Protein AF-A0A554K1W6-F1 (afdb_monomer_lite)

pLDDT: mean 79.94, std 21.26, range [33.59, 98.19]

Secondary structure (DSSP, 8-state):
-----------S-TT-TTHHHHTTSHHHHHHHHHHHHHHHHSTTHHHH--TTT--TT-TTTSHHHHHHSSHHHHHHHTT-TTSSHHHHTTSS--TTS-S-THHHHHHHHHHHHHHHHHHHHHHTS----------

Sequence (135 aa):
MRRCFVGCQHLVNRNLCGGREYMKSIVARRAARGAEFMDGVRPGWFDEVDGSRLNIYSTKNCILGQIYGSYEVGARLYGFWGNNLALRYGFLASVFGFFPTTRLIRAWLYEIERRRVQAVFASNAPKEQSSEALV

Foldseek 3Di:
DDDDDDDPPPPDDPPPPPPPVLCPDLLLQLQLQLLVVCCVPPNPLLVQQDLVQDDLPAQQNHSQNSRVVGVVRSCVVVVVPPDCSCVSNLSHQDPPPPGPCVSNSVSNVVSSVVVVVVVVCVVPPPDPPPDPDDD

Radius of gyration: 18.9 Å; chains: 1; bounding box: 66×45×48 Å

Structure (mmCIF, N/CA/C/O backbone):
data_AF-A0A554K1W6-F1
#
_entry.id   AF-A0A554K1W6-F1
#
loop_
_atom_site.group_PDB
_atom_site.id
_atom_site.type_symbol
_atom_site.label_atom_id
_atom_site.label_alt_id
_atom_site.label_comp_id
_atom_site.label_asym_id
_atom_site.label_entity_id
_atom_site.label_seq_id
_atom_site.pdbx_PDB_ins_code
_atom_site.Cartn_x
_atom_site.Cartn_y
_atom_site.Cartn_z
_atom_site.occupancy
_atom_site.B_iso_or_equiv
_atom_site.auth_seq_id
_atom_site.auth_comp_id
_atom_site.auth_asym_id
_atom_site.auth_atom_id
_atom_site.pdbx_PDB_model_num
ATOM 1 N N . MET A 1 1 ? -20.646 32.906 29.838 1.00 38.38 1 MET A N 1
ATOM 2 C CA . MET A 1 1 ? -20.018 31.630 30.249 1.00 38.38 1 MET A CA 1
ATOM 3 C C . MET A 1 1 ? -19.608 30.875 28.992 1.00 38.38 1 MET A C 1
ATOM 5 O O . MET A 1 1 ? -20.475 30.427 28.257 1.00 38.38 1 MET A O 1
ATOM 9 N N . ARG A 1 2 ? -18.309 30.842 28.675 1.00 36.62 2 ARG A N 1
ATOM 10 C CA . ARG A 1 2 ? -17.760 30.170 27.484 1.00 36.62 2 ARG A CA 1
ATOM 11 C C . ARG A 1 2 ? -17.287 28.775 27.897 1.00 36.62 2 ARG A C 1
ATOM 13 O O . ARG A 1 2 ? -16.416 28.682 28.754 1.00 36.62 2 ARG A O 1
ATOM 20 N N . ARG A 1 3 ? -17.846 27.709 27.317 1.00 38.06 3 ARG A N 1
ATOM 21 C CA . ARG A 1 3 ? -17.274 26.355 27.408 1.00 38.06 3 ARG A CA 1
ATOM 22 C C . ARG A 1 3 ? -16.563 26.049 26.094 1.00 38.06 3 ARG A C 1
ATOM 24 O O . ARG A 1 3 ? -17.203 25.870 25.066 1.00 38.06 3 ARG A O 1
ATOM 31 N N . CYS A 1 4 ? -15.235 26.042 26.150 1.00 33.59 4 CYS A N 1
ATOM 32 C CA . CYS A 1 4 ? -14.369 25.542 25.092 1.00 33.59 4 CYS A CA 1
ATOM 33 C C . CYS A 1 4 ? -14.449 24.010 25.064 1.00 33.59 4 CYS A C 1
ATOM 35 O O . CYS A 1 4 ? -14.115 23.365 26.055 1.00 33.59 4 CYS A O 1
ATOM 37 N N . PHE A 1 5 ? -14.857 23.432 23.935 1.00 36.94 5 PHE A N 1
ATOM 38 C CA . PHE A 1 5 ? -14.659 22.013 23.642 1.00 36.94 5 PHE A CA 1
ATOM 39 C C . PHE A 1 5 ? -13.261 21.847 23.036 1.00 36.94 5 PHE A C 1
ATOM 41 O O . PHE A 1 5 ? -13.033 22.169 21.873 1.00 36.94 5 PHE A O 1
ATOM 48 N N . VAL A 1 6 ? -12.309 21.387 23.847 1.00 42.41 6 VAL A N 1
ATOM 49 C CA . VAL A 1 6 ? -10.973 20.982 23.401 1.00 42.41 6 VAL A CA 1
ATOM 50 C C . VAL A 1 6 ? -10.855 19.491 23.686 1.00 42.41 6 VAL A C 1
ATOM 52 O O . VAL A 1 6 ? -10.708 19.091 24.835 1.00 42.41 6 VAL A O 1
ATOM 55 N N . GLY A 1 7 ? -10.953 18.657 22.655 1.00 36.16 7 GLY A N 1
ATOM 56 C CA . GLY A 1 7 ? -10.792 17.214 22.809 1.00 36.16 7 GLY A CA 1
ATOM 57 C C . GLY A 1 7 ? -10.657 16.509 21.467 1.00 36.16 7 GLY A C 1
ATOM 58 O O . GLY A 1 7 ? -11.540 16.627 20.629 1.00 36.16 7 GLY A O 1
ATOM 59 N N . CYS A 1 8 ? -9.564 15.758 21.309 1.00 35.41 8 CYS A N 1
ATOM 60 C CA . CYS A 1 8 ? -9.251 14.832 20.204 1.00 35.41 8 CYS A CA 1
ATOM 61 C C . CYS A 1 8 ? -8.528 15.370 18.955 1.00 35.41 8 CYS A C 1
ATOM 63 O O . CYS A 1 8 ? -8.857 15.007 17.832 1.00 35.41 8 CYS A O 1
ATOM 65 N N . GLN A 1 9 ? -7.438 16.123 19.138 1.00 38.09 9 GLN A N 1
ATOM 66 C CA . GLN A 1 9 ? -6.419 16.315 18.084 1.00 38.09 9 GLN A CA 1
ATOM 67 C C . GLN A 1 9 ? -5.070 15.630 18.385 1.00 38.09 9 GLN A C 1
ATOM 69 O O . GLN A 1 9 ? -4.064 15.955 17.766 1.00 38.09 9 GLN A O 1
ATOM 74 N N . HIS A 1 10 ? -5.015 14.696 19.342 1.00 34.44 10 HIS A N 1
ATOM 75 C CA . HIS A 1 10 ? -3.743 14.284 19.958 1.00 34.44 10 HIS A CA 1
ATOM 76 C C . HIS A 1 10 ? -3.295 12.824 19.777 1.00 34.44 10 HIS A C 1
ATOM 78 O O . HIS A 1 10 ? -2.322 12.430 20.411 1.00 34.44 10 HIS A O 1
ATOM 84 N N . LEU A 1 11 ? -3.907 12.041 18.880 1.00 39.47 11 LEU A N 1
ATOM 85 C CA . LEU A 1 11 ? -3.473 10.657 18.605 1.00 39.47 11 LEU A CA 1
ATOM 86 C C . LEU A 1 11 ? -2.956 10.422 17.177 1.00 39.47 11 LEU A C 1
ATOM 88 O O . LEU A 1 11 ? -2.986 9.308 16.674 1.00 39.47 11 LEU A O 1
ATOM 92 N N . VAL A 1 12 ? -2.409 11.452 16.529 1.00 42.97 12 VAL A N 1
ATOM 93 C CA . VAL A 1 12 ? -1.527 11.263 15.367 1.00 42.97 12 VAL A CA 1
ATOM 94 C C . VAL A 1 12 ? -0.114 11.671 15.757 1.00 42.97 12 VAL A C 1
ATOM 96 O O . VAL A 1 12 ? 0.220 12.850 15.796 1.00 42.97 12 VAL A O 1
ATOM 99 N N . ASN A 1 13 ? 0.675 10.657 16.123 1.00 41.00 13 ASN A N 1
ATOM 100 C CA . ASN A 1 13 ? 2.138 10.604 16.175 1.00 41.00 13 ASN A CA 1
ATOM 101 C C . ASN A 1 13 ? 2.872 11.960 16.066 1.00 41.00 13 ASN A C 1
ATOM 103 O O . ASN A 1 13 ? 3.037 12.518 14.977 1.00 41.00 13 ASN A O 1
ATOM 107 N N . ARG A 1 14 ? 3.415 12.438 17.195 1.00 44.09 14 ARG A N 1
ATOM 108 C CA . ARG A 1 14 ? 4.258 13.646 17.333 1.00 44.09 14 ARG A CA 1
ATOM 109 C C . ARG A 1 14 ? 5.650 13.533 16.667 1.00 44.09 14 ARG A C 1
ATOM 111 O O . ARG A 1 14 ? 6.624 14.050 17.192 1.00 44.09 14 ARG A O 1
ATOM 118 N N . ASN A 1 15 ? 5.752 12.889 15.503 1.00 41.53 15 ASN A N 1
ATOM 119 C CA . ASN A 1 15 ? 6.972 12.822 14.682 1.00 41.53 15 ASN A CA 1
ATOM 120 C C . ASN A 1 15 ? 6.790 13.431 13.276 1.00 41.53 15 ASN A C 1
ATOM 122 O O . ASN A 1 15 ? 7.630 13.257 12.396 1.00 41.53 15 ASN A O 1
ATOM 126 N N . LEU A 1 16 ? 5.701 14.173 13.045 1.00 52.81 16 LEU A N 1
ATOM 127 C CA . LEU A 1 16 ? 5.389 14.809 11.762 1.00 52.81 16 LEU A CA 1
ATOM 128 C C . LEU A 1 16 ? 5.546 16.337 11.830 1.00 52.81 16 LEU A C 1
ATOM 130 O O . LEU A 1 16 ? 4.641 17.072 11.439 1.00 52.81 16 LEU A O 1
ATOM 134 N N . CYS A 1 17 ? 6.702 16.845 12.263 1.00 38.62 17 CYS A N 1
ATOM 135 C CA . CYS A 1 17 ? 6.998 18.291 12.285 1.00 38.62 17 CYS A CA 1
ATOM 136 C C . CYS A 1 17 ? 7.115 18.950 10.881 1.00 38.62 17 CYS A C 1
ATOM 138 O O . CYS A 1 17 ? 7.589 20.071 10.761 1.00 38.62 17 CYS A O 1
ATOM 140 N N . GLY A 1 18 ? 6.625 18.290 9.821 1.00 46.53 18 GLY A N 1
ATOM 141 C CA . GLY A 1 18 ? 6.403 18.841 8.472 1.00 46.53 18 GLY A CA 1
ATOM 142 C C . GLY A 1 18 ? 5.096 18.355 7.811 1.00 46.53 18 GLY A C 1
ATOM 143 O O . GLY A 1 18 ? 4.959 18.382 6.587 1.00 46.53 18 GLY A O 1
ATOM 144 N N . GLY A 1 19 ? 4.139 17.847 8.601 1.00 54.62 19 GLY A N 1
ATOM 145 C CA . GLY A 1 19 ? 3.050 16.968 8.144 1.00 54.62 19 GLY A CA 1
ATOM 146 C C . GLY A 1 19 ? 2.057 17.539 7.123 1.00 54.62 19 GLY A C 1
ATOM 147 O O . GLY A 1 19 ? 1.459 16.768 6.377 1.00 54.62 19 GLY A O 1
ATOM 148 N N . ARG A 1 20 ? 1.888 18.866 7.027 1.00 54.72 20 ARG A N 1
ATOM 149 C CA . ARG A 1 20 ? 0.895 19.480 6.117 1.00 54.72 20 ARG A CA 1
ATOM 150 C C . ARG A 1 20 ? 1.413 19.698 4.690 1.00 54.72 20 ARG A C 1
ATOM 152 O O . ARG A 1 20 ? 0.633 19.667 3.743 1.00 54.72 20 ARG A O 1
ATOM 159 N N . GLU A 1 21 ? 2.718 19.892 4.533 1.00 53.81 21 GLU A N 1
ATOM 160 C CA . GLU A 1 21 ? 3.367 20.095 3.232 1.00 53.81 21 GLU A CA 1
ATOM 161 C C . GLU A 1 21 ? 3.844 18.762 2.635 1.00 53.81 21 GLU A C 1
ATOM 163 O O . GLU A 1 21 ? 3.674 18.504 1.444 1.00 53.81 21 GLU A O 1
ATOM 168 N N . TYR A 1 22 ? 4.299 17.840 3.490 1.00 56.25 22 TYR A N 1
ATOM 169 C CA . TYR A 1 22 ? 4.654 16.465 3.124 1.00 56.25 22 TYR A CA 1
ATOM 170 C C . TYR A 1 22 ? 3.493 15.690 2.463 1.00 56.25 22 TYR A C 1
ATOM 172 O O . TYR A 1 22 ? 3.707 14.972 1.479 1.00 56.25 22 TYR A O 1
ATOM 180 N N . MET A 1 23 ? 2.256 15.895 2.937 1.00 61.12 23 MET A N 1
ATOM 181 C CA . MET A 1 23 ? 1.045 15.258 2.393 1.00 61.12 23 MET A CA 1
ATOM 182 C C . MET A 1 23 ? 0.684 15.733 0.975 1.00 61.12 23 MET A C 1
ATOM 184 O O . MET A 1 23 ? -0.026 15.045 0.248 1.00 61.12 23 MET A O 1
ATOM 188 N N . LYS A 1 24 ? 1.196 16.893 0.541 1.00 69.19 24 LYS A N 1
ATOM 189 C CA . LYS A 1 24 ? 0.999 17.400 -0.829 1.00 69.19 24 LYS A CA 1
ATOM 190 C C . LYS A 1 24 ? 2.008 16.833 -1.829 1.00 69.19 24 LYS A C 1
ATOM 192 O O . LYS A 1 24 ? 1.913 17.114 -3.024 1.00 69.19 24 LYS A O 1
ATOM 197 N N . SER A 1 25 ? 2.975 16.037 -1.370 1.00 86.25 25 SER A N 1
ATOM 198 C CA . SER A 1 25 ? 3.996 15.470 -2.246 1.00 86.25 25 SER A CA 1
ATOM 199 C C . SER A 1 25 ? 3.399 14.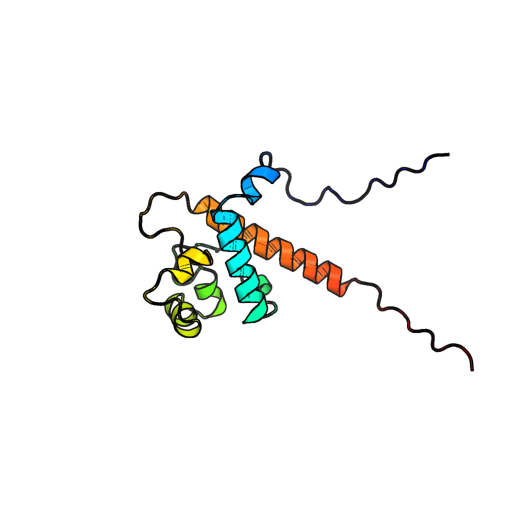521 -3.292 1.00 86.25 25 SER A C 1
ATOM 201 O O . SER A 1 25 ? 2.395 13.844 -3.068 1.00 86.25 25 SER A O 1
ATOM 203 N N . ILE A 1 26 ? 4.068 14.415 -4.445 1.00 87.50 26 ILE A N 1
ATOM 204 C CA . ILE A 1 26 ? 3.715 13.446 -5.497 1.00 87.50 26 ILE A CA 1
ATOM 205 C C . ILE A 1 26 ? 3.665 12.019 -4.933 1.00 87.50 26 ILE A C 1
ATOM 207 O O . ILE A 1 26 ? 2.819 11.226 -5.331 1.00 87.50 26 ILE A O 1
ATOM 211 N N . VAL A 1 27 ? 4.551 11.704 -3.989 1.00 89.44 27 VAL A N 1
ATOM 212 C CA . VAL A 1 27 ? 4.625 10.397 -3.332 1.00 89.44 27 VAL A CA 1
ATOM 213 C C . VAL A 1 27 ? 3.369 10.114 -2.507 1.00 89.44 27 VAL A C 1
ATOM 215 O O . VAL A 1 27 ? 2.772 9.053 -2.675 1.00 89.44 27 VAL A O 1
ATOM 218 N N . ALA A 1 28 ? 2.929 11.072 -1.686 1.00 91.12 28 ALA A N 1
ATOM 219 C CA . ALA A 1 28 ? 1.695 10.946 -0.913 1.00 91.12 28 ALA A CA 1
ATOM 220 C C . ALA A 1 28 ? 0.471 10.784 -1.827 1.00 91.12 28 ALA A C 1
ATOM 222 O O . ALA A 1 28 ? -0.325 9.874 -1.634 1.00 91.12 28 ALA A O 1
ATOM 223 N N . ARG A 1 29 ? 0.378 11.584 -2.899 1.00 92.50 29 ARG A N 1
ATOM 224 C CA . ARG A 1 29 ? -0.716 11.479 -3.884 1.00 92.50 29 ARG A CA 1
ATOM 225 C C . ARG A 1 29 ? -0.760 10.125 -4.593 1.00 92.50 29 ARG A C 1
ATOM 227 O O . ARG A 1 29 ? -1.843 9.626 -4.877 1.00 92.50 29 ARG A O 1
ATOM 234 N N . ARG A 1 30 ? 0.403 9.545 -4.906 1.00 94.19 30 ARG A N 1
ATOM 235 C CA . ARG A 1 30 ? 0.496 8.211 -5.519 1.00 94.19 30 ARG A CA 1
ATOM 236 C C . ARG A 1 30 ? 0.012 7.130 -4.558 1.00 94.19 30 ARG A C 1
ATOM 238 O O . ARG A 1 30 ? -0.805 6.320 -4.971 1.00 94.19 30 ARG A O 1
ATOM 245 N N . ALA A 1 31 ? 0.475 7.152 -3.307 1.00 95.75 31 ALA A N 1
ATOM 246 C CA . ALA A 1 31 ? 0.038 6.201 -2.286 1.00 95.75 31 ALA A CA 1
ATOM 247 C C . ALA A 1 31 ? -1.467 6.318 -2.008 1.00 95.75 31 ALA A C 1
ATOM 249 O O . ALA A 1 31 ? -2.154 5.307 -2.032 1.00 95.75 31 ALA A O 1
ATOM 250 N N . ALA A 1 32 ? -1.994 7.537 -1.851 1.00 96.25 32 ALA A N 1
ATOM 251 C CA . ALA A 1 32 ? -3.426 7.773 -1.660 1.00 96.25 32 ALA A CA 1
ATOM 252 C C . ALA A 1 32 ? -4.259 7.207 -2.819 1.00 96.25 32 ALA A C 1
ATOM 254 O O . ALA A 1 32 ? -5.218 6.480 -2.590 1.00 96.25 32 ALA A O 1
ATOM 255 N N . ARG A 1 33 ? -3.839 7.446 -4.067 1.00 97.00 33 ARG A N 1
ATOM 256 C CA . ARG A 1 33 ? -4.501 6.877 -5.249 1.00 97.00 33 ARG A CA 1
ATOM 257 C C . ARG A 1 33 ? -4.417 5.348 -5.293 1.00 97.00 33 ARG A C 1
ATOM 259 O O . ARG A 1 33 ? -5.378 4.694 -5.684 1.00 97.00 33 ARG A O 1
ATOM 266 N N . GLY A 1 34 ? -3.270 4.777 -4.927 1.00 97.50 34 GLY A N 1
ATOM 267 C CA . GLY A 1 34 ? -3.103 3.331 -4.761 1.00 97.50 34 GLY A CA 1
ATOM 268 C C . GLY A 1 34 ? -4.065 2.760 -3.732 1.00 97.50 34 GLY A C 1
ATOM 269 O O . GLY A 1 34 ? -4.700 1.742 -3.975 1.00 97.50 34 GLY A O 1
ATOM 270 N N . ALA A 1 35 ? -4.200 3.442 -2.604 1.00 98.19 35 ALA A N 1
ATOM 271 C CA . ALA A 1 35 ? -5.063 3.044 -1.512 1.00 98.19 35 ALA A CA 1
ATOM 272 C C . ALA A 1 35 ? -6.554 3.144 -1.893 1.00 98.19 35 ALA A C 1
ATOM 274 O O . ALA A 1 35 ? -7.290 2.192 -1.669 1.00 98.19 35 ALA A O 1
ATOM 275 N N . GLU A 1 36 ? -6.978 4.222 -2.564 1.00 98.06 36 GLU A N 1
ATOM 276 C CA . GLU A 1 36 ? -8.330 4.365 -3.138 1.00 98.06 36 GLU A CA 1
ATOM 277 C C . GLU A 1 36 ? -8.646 3.257 -4.151 1.00 98.06 36 GLU A C 1
ATOM 279 O O . GLU A 1 36 ? -9.745 2.708 -4.165 1.00 98.06 36 GLU A O 1
ATOM 284 N N . PHE A 1 37 ? -7.673 2.891 -4.990 1.00 97.94 37 PHE A N 1
ATOM 285 C CA . PHE A 1 37 ? -7.822 1.758 -5.899 1.00 97.94 37 PHE A CA 1
ATOM 286 C C . PHE A 1 37 ? -8.050 0.450 -5.134 1.00 97.94 37 PHE A C 1
ATOM 288 O O . PHE A 1 37 ? -8.963 -0.304 -5.467 1.00 97.94 37 PHE A O 1
ATOM 295 N N . MET A 1 38 ? -7.249 0.199 -4.095 1.00 98.19 38 MET A N 1
ATOM 296 C CA . MET A 1 38 ? -7.380 -0.994 -3.258 1.00 98.19 38 MET A CA 1
ATOM 297 C C . MET A 1 38 ? -8.716 -1.038 -2.512 1.00 98.19 38 MET A C 1
ATOM 299 O O . MET A 1 38 ? -9.296 -2.114 -2.410 1.00 98.19 38 MET A O 1
ATOM 303 N N . ASP A 1 39 ? -9.246 0.105 -2.071 1.00 97.94 39 ASP A N 1
ATOM 304 C CA . ASP A 1 39 ? -10.578 0.183 -1.455 1.00 97.94 39 ASP A CA 1
ATOM 305 C C . ASP A 1 39 ? -11.676 -0.307 -2.405 1.00 97.94 39 ASP A C 1
ATOM 307 O O . ASP A 1 39 ? -12.613 -0.972 -1.969 1.00 97.94 39 ASP A O 1
ATOM 311 N N . GLY A 1 40 ? -11.546 -0.011 -3.703 1.00 97.31 40 GLY A N 1
ATOM 312 C CA . GLY A 1 40 ? -12.502 -0.438 -4.723 1.00 97.31 40 GLY A CA 1
ATOM 313 C C . GLY A 1 40 ? -12.396 -1.918 -5.095 1.00 97.31 40 GLY A C 1
ATOM 314 O O . GLY A 1 40 ? -13.419 -2.561 -5.313 1.00 97.31 40 GLY A O 1
ATOM 315 N N . VAL A 1 41 ? -11.179 -2.470 -5.175 1.00 97.00 41 VAL A N 1
ATOM 316 C CA . VAL A 1 41 ? -10.980 -3.864 -5.629 1.00 97.00 41 VAL A CA 1
ATOM 317 C C . VAL A 1 41 ? -10.944 -4.887 -4.496 1.00 97.00 41 VAL A C 1
ATOM 319 O O . VAL A 1 41 ? -11.195 -6.068 -4.731 1.00 97.00 41 VAL A O 1
ATOM 322 N N . ARG A 1 42 ? -10.616 -4.462 -3.272 1.00 96.62 42 ARG A N 1
ATOM 323 C CA . ARG A 1 42 ? -10.544 -5.326 -2.089 1.00 96.62 42 ARG A CA 1
ATOM 324 C C . ARG A 1 42 ? -10.850 -4.527 -0.813 1.00 96.62 42 ARG A C 1
ATOM 326 O O . ARG A 1 42 ? -9.926 -4.140 -0.096 1.00 96.62 42 ARG A O 1
ATOM 333 N N . PRO A 1 43 ? -12.133 -4.271 -0.504 1.00 96.44 43 PRO A N 1
ATOM 334 C CA . PRO A 1 43 ? -12.521 -3.608 0.738 1.00 96.44 43 PRO A CA 1
ATOM 335 C C . PRO A 1 43 ? -11.922 -4.316 1.963 1.00 96.44 43 PRO A C 1
ATOM 337 O O . PRO A 1 43 ? -11.956 -5.540 2.045 1.00 96.44 43 PRO A O 1
ATOM 340 N N . GLY A 1 44 ? -11.355 -3.555 2.903 1.00 95.88 44 GLY A N 1
ATOM 341 C CA . GLY A 1 44 ? -10.702 -4.114 4.098 1.00 95.88 44 GLY A CA 1
ATOM 342 C C . GLY A 1 44 ? -9.237 -4.536 3.915 1.00 95.88 44 GLY A C 1
ATOM 343 O O . GLY A 1 44 ? -8.612 -4.967 4.879 1.00 95.88 44 GLY A O 1
ATOM 344 N N . TRP A 1 45 ? -8.644 -4.352 2.727 1.00 98.00 45 TRP A N 1
ATOM 345 C CA . TRP A 1 45 ? -7.248 -4.729 2.439 1.00 98.00 45 TRP A CA 1
ATOM 346 C C . TRP A 1 45 ? -6.219 -4.213 3.459 1.00 98.00 45 TRP A C 1
ATOM 348 O O . TRP A 1 45 ? -5.169 -4.823 3.649 1.00 98.00 45 TRP A O 1
ATOM 358 N N . PHE A 1 46 ? -6.487 -3.070 4.092 1.00 97.81 46 PHE A N 1
ATOM 359 C CA . PHE A 1 46 ? -5.584 -2.429 5.045 1.00 97.81 46 PHE A CA 1
ATOM 360 C C . PHE A 1 46 ? -5.370 -3.267 6.317 1.00 97.81 46 PHE A C 1
ATOM 362 O O . PHE A 1 46 ? -4.346 -3.101 6.979 1.00 97.81 46 PHE A O 1
ATOM 369 N N . ASP A 1 47 ? -6.276 -4.188 6.650 1.00 97.44 47 ASP A N 1
ATOM 370 C CA . ASP A 1 47 ? -6.119 -5.106 7.785 1.00 97.44 47 ASP A CA 1
ATOM 371 C C . ASP A 1 47 ? -5.254 -6.325 7.445 1.00 97.44 47 ASP A C 1
ATOM 373 O O . ASP A 1 47 ? -4.618 -6.897 8.325 1.00 97.44 47 ASP A O 1
ATOM 377 N N . GLU A 1 48 ? -5.143 -6.669 6.162 1.00 97.25 48 GLU A N 1
ATOM 378 C CA . GLU A 1 48 ? -4.313 -7.781 5.683 1.00 97.25 48 GLU A CA 1
ATOM 379 C C . GLU A 1 48 ? -2.833 -7.400 5.535 1.00 97.25 48 GLU A C 1
ATOM 381 O O . GLU A 1 48 ? -1.968 -8.267 5.412 1.00 97.25 48 GLU A O 1
ATOM 386 N N . VAL A 1 49 ? -2.524 -6.100 5.536 1.00 97.88 49 VAL A N 1
ATOM 387 C CA . VAL A 1 49 ? -1.155 -5.601 5.374 1.00 97.88 49 VAL A CA 1
ATOM 388 C C . VAL A 1 49 ? -0.464 -5.436 6.729 1.00 97.88 49 VAL A C 1
ATOM 390 O O . VAL A 1 49 ? -0.839 -4.607 7.565 1.00 97.88 49 VAL A O 1
ATOM 393 N N . ASP A 1 50 ? 0.647 -6.146 6.898 1.00 97.56 50 ASP A N 1
ATOM 394 C CA . ASP A 1 50 ? 1.602 -5.933 7.976 1.00 97.56 50 ASP A CA 1
ATOM 395 C C . ASP A 1 50 ? 2.520 -4.744 7.647 1.00 97.56 50 ASP A C 1
ATOM 397 O O . ASP A 1 50 ? 3.469 -4.818 6.852 1.00 97.56 50 ASP A O 1
ATOM 401 N N . GLY A 1 51 ? 2.232 -3.616 8.300 1.00 95.12 51 GLY A N 1
ATOM 402 C CA . GLY A 1 51 ? 2.997 -2.380 8.168 1.00 95.12 51 GLY A CA 1
ATOM 403 C C . GLY A 1 51 ? 4.442 -2.487 8.668 1.00 95.12 51 GLY A C 1
ATOM 404 O O . GLY A 1 51 ? 5.308 -1.783 8.152 1.00 95.12 51 GLY A O 1
ATOM 405 N N . SER A 1 52 ? 4.741 -3.385 9.614 1.00 95.38 52 SER A N 1
ATOM 406 C CA . SER A 1 52 ? 6.103 -3.555 10.148 1.00 95.38 52 SER A CA 1
ATOM 407 C C . SER A 1 52 ? 7.054 -4.184 9.126 1.00 95.38 52 SER A C 1
ATOM 409 O O . SER A 1 52 ? 8.258 -3.927 9.134 1.00 95.38 52 SER A O 1
ATOM 411 N N . ARG A 1 53 ? 6.495 -4.966 8.197 1.00 95.50 53 ARG A N 1
ATOM 412 C CA . ARG A 1 53 ? 7.229 -5.652 7.131 1.00 95.50 53 ARG A CA 1
ATOM 413 C C . ARG A 1 53 ? 7.183 -4.909 5.802 1.00 95.50 53 ARG A C 1
ATOM 415 O O . ARG A 1 53 ? 7.875 -5.317 4.870 1.00 95.50 53 ARG A O 1
ATOM 422 N N . LEU A 1 54 ? 6.382 -3.848 5.691 1.00 95.31 54 LEU A N 1
ATOM 423 C CA . LEU A 1 54 ? 6.101 -3.184 4.423 1.00 95.31 54 LEU A CA 1
ATOM 424 C C . LEU A 1 54 ? 7.377 -2.684 3.731 1.00 95.31 54 LEU A C 1
ATOM 426 O O . LEU A 1 54 ? 8.058 -1.771 4.199 1.00 95.31 54 LEU A O 1
ATOM 430 N N . ASN A 1 55 ? 7.651 -3.238 2.550 1.00 92.06 55 ASN A N 1
ATOM 431 C CA . ASN A 1 55 ? 8.782 -2.846 1.720 1.00 92.06 55 ASN A CA 1
ATOM 432 C C . ASN A 1 55 ? 8.396 -2.850 0.235 1.00 92.06 55 ASN A C 1
ATOM 434 O O . ASN A 1 55 ? 8.187 -3.906 -0.357 1.00 92.06 55 ASN A O 1
ATOM 438 N N . ILE A 1 56 ? 8.362 -1.666 -0.383 1.00 91.25 56 ILE A N 1
ATOM 439 C CA . ILE A 1 56 ? 7.971 -1.475 -1.792 1.00 91.25 56 ILE A CA 1
ATOM 440 C C . ILE A 1 56 ? 8.946 -2.136 -2.782 1.00 91.25 56 ILE A C 1
ATOM 442 O O . ILE A 1 56 ? 8.562 -2.421 -3.910 1.00 91.25 56 ILE A O 1
ATOM 446 N N . TYR A 1 57 ? 10.185 -2.427 -2.376 1.00 88.81 57 TYR A N 1
ATOM 447 C CA . TYR A 1 57 ? 11.144 -3.150 -3.220 1.00 88.81 57 TYR A CA 1
ATOM 448 C C . TYR A 1 57 ? 11.019 -4.671 -3.144 1.00 88.81 57 TYR A C 1
ATOM 450 O O . TYR A 1 57 ? 11.664 -5.381 -3.912 1.00 88.81 57 TYR A O 1
ATOM 458 N N . SER A 1 58 ? 10.222 -5.193 -2.215 1.00 90.12 58 SER A N 1
ATOM 459 C CA . SER A 1 58 ? 10.038 -6.630 -2.074 1.00 90.12 58 SER A CA 1
ATOM 460 C C . SER A 1 58 ? 8.840 -7.094 -2.888 1.00 90.12 58 SER A C 1
ATOM 462 O O . SER A 1 58 ? 7.724 -6.621 -2.686 1.00 90.12 58 SER A O 1
ATOM 464 N N . THR A 1 59 ? 9.036 -8.110 -3.723 1.00 92.31 59 THR A N 1
ATOM 465 C CA . THR A 1 59 ? 7.932 -8.764 -4.437 1.00 92.31 59 THR A CA 1
ATOM 466 C C . THR A 1 59 ? 6.933 -9.431 -3.488 1.00 92.31 59 THR A C 1
ATOM 468 O O . THR A 1 59 ? 5.786 -9.616 -3.866 1.00 92.31 59 THR A O 1
ATOM 471 N N . LYS A 1 60 ? 7.323 -9.740 -2.243 1.00 95.19 60 LYS A N 1
ATOM 472 C CA . LYS A 1 60 ? 6.458 -10.387 -1.238 1.00 95.19 60 LYS A CA 1
ATOM 473 C C . LYS A 1 60 ? 6.006 -9.460 -0.115 1.00 95.19 60 LYS A C 1
ATOM 475 O O . LYS A 1 60 ? 4.886 -9.583 0.354 1.00 95.19 60 LYS A O 1
ATOM 480 N N . ASN A 1 61 ? 6.856 -8.531 0.320 1.00 95.62 61 ASN A N 1
ATOM 481 C CA . ASN A 1 61 ? 6.527 -7.635 1.430 1.00 95.62 61 ASN A CA 1
ATOM 482 C C . ASN A 1 61 ? 5.977 -6.265 0.973 1.00 95.62 61 ASN A C 1
ATOM 484 O O . ASN A 1 61 ? 5.717 -5.408 1.817 1.00 95.62 61 ASN A O 1
ATOM 488 N N . CYS A 1 62 ? 5.797 -6.019 -0.330 1.00 95.19 62 CYS A N 1
ATOM 489 C CA . CYS A 1 62 ? 5.026 -4.867 -0.815 1.00 95.19 62 CYS A CA 1
ATOM 490 C C . CYS A 1 62 ? 3.512 -5.094 -0.645 1.00 95.19 62 CYS A C 1
ATOM 492 O O . CYS A 1 62 ? 3.085 -6.212 -0.378 1.00 95.19 62 CYS A O 1
ATOM 494 N N . ILE A 1 63 ? 2.689 -4.058 -0.855 1.00 97.00 63 ILE A N 1
ATOM 495 C CA . ILE A 1 63 ? 1.220 -4.137 -0.707 1.00 97.00 63 ILE A CA 1
ATOM 496 C C . ILE A 1 63 ? 0.619 -5.291 -1.523 1.00 97.00 63 ILE A C 1
ATOM 498 O O . ILE A 1 63 ? -0.071 -6.145 -0.975 1.00 97.00 63 ILE A O 1
ATOM 502 N N . LEU A 1 64 ? 0.928 -5.360 -2.823 1.00 96.62 64 LEU A N 1
ATOM 503 C CA . LEU A 1 64 ? 0.408 -6.421 -3.690 1.00 96.62 64 LEU A CA 1
ATOM 504 C C . LEU A 1 64 ? 0.963 -7.800 -3.308 1.00 96.62 64 LEU A C 1
ATOM 506 O O . LEU A 1 64 ? 0.239 -8.785 -3.377 1.00 96.62 64 LEU A O 1
ATOM 510 N N . GLY A 1 65 ? 2.222 -7.862 -2.870 1.00 96.88 65 GLY A N 1
ATOM 511 C CA . GLY A 1 65 ? 2.857 -9.097 -2.419 1.00 96.88 65 GLY A CA 1
ATOM 512 C C . GLY A 1 65 ? 2.225 -9.675 -1.157 1.00 96.88 65 GLY A C 1
ATOM 513 O O . GLY A 1 65 ? 2.018 -10.881 -1.087 1.00 96.88 65 GLY A O 1
ATOM 514 N N . GLN A 1 66 ? 1.870 -8.827 -0.193 1.00 98.12 66 GLN A N 1
ATOM 515 C CA . GLN A 1 66 ? 1.239 -9.277 1.047 1.00 98.12 66 GLN A CA 1
ATOM 516 C C . GLN A 1 66 ? -0.198 -9.755 0.807 1.00 98.12 66 GLN A C 1
ATOM 518 O O . GLN A 1 66 ? -0.601 -10.770 1.360 1.00 98.12 66 GLN A O 1
ATOM 523 N N . ILE A 1 67 ? -0.943 -9.071 -0.067 1.00 97.62 67 ILE A N 1
ATOM 524 C CA . ILE A 1 67 ? -2.363 -9.360 -0.317 1.00 97.62 67 ILE A CA 1
ATOM 525 C C . ILE A 1 67 ? -2.561 -10.528 -1.294 1.00 97.62 67 ILE A C 1
ATOM 527 O O . ILE A 1 67 ? -3.448 -11.357 -1.110 1.00 97.62 67 ILE A O 1
ATOM 531 N N . TYR A 1 68 ? -1.753 -10.594 -2.354 1.00 96.69 68 TYR A N 1
ATOM 532 C CA . TYR A 1 68 ? -1.918 -11.567 -3.444 1.00 96.69 68 TYR A CA 1
ATOM 533 C C . TYR A 1 68 ? -0.807 -12.627 -3.473 1.00 96.69 68 TYR A C 1
ATOM 535 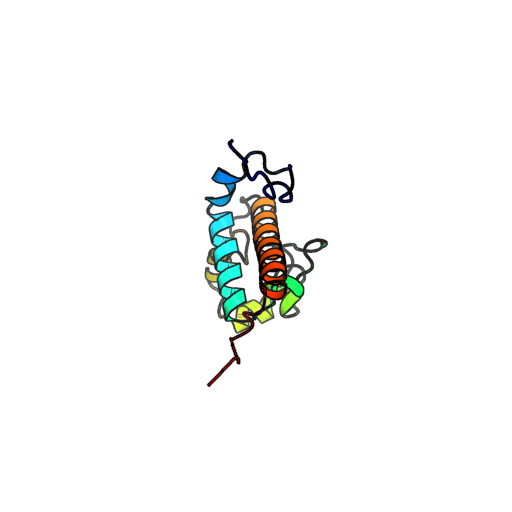O O . TYR A 1 68 ? -0.700 -13.389 -4.430 1.00 96.69 68 TYR A O 1
ATOM 543 N N . GLY A 1 69 ? 0.056 -12.662 -2.454 1.00 96.25 69 GLY A N 1
ATOM 544 C CA . GLY A 1 69 ? 1.187 -13.588 -2.329 1.00 96.25 69 GLY A CA 1
ATOM 545 C C . GLY A 1 69 ? 2.437 -13.195 -3.127 1.00 96.25 69 GLY A C 1
ATOM 546 O O . GLY A 1 69 ? 3.550 -13.584 -2.760 1.00 96.25 69 GLY A O 1
ATOM 547 N N . SER A 1 70 ? 2.292 -12.408 -4.199 1.00 95.94 70 SER A N 1
ATOM 548 C CA . SER A 1 70 ? 3.413 -11.821 -4.938 1.00 95.94 70 SER A CA 1
ATOM 549 C C . SER A 1 70 ? 3.002 -10.560 -5.714 1.00 95.94 70 SER A C 1
ATOM 551 O O . SER A 1 70 ? 1.851 -10.402 -6.132 1.00 95.94 70 SER A O 1
ATOM 553 N N . TYR A 1 71 ? 3.962 -9.658 -5.929 1.00 94.06 71 TYR A N 1
ATOM 554 C CA . TYR A 1 71 ? 3.788 -8.453 -6.737 1.00 94.06 71 TYR A CA 1
ATOM 555 C C . TYR A 1 71 ? 3.344 -8.801 -8.157 1.00 94.06 71 TYR A C 1
ATOM 557 O O . TYR A 1 71 ? 2.429 -8.175 -8.678 1.00 94.06 71 TYR A O 1
ATOM 565 N N . GLU A 1 72 ? 3.965 -9.807 -8.770 1.00 94.38 72 GLU A N 1
ATOM 566 C CA . GLU A 1 72 ? 3.671 -10.265 -10.127 1.00 94.38 72 GLU A CA 1
ATOM 567 C C . GLU A 1 72 ? 2.206 -10.687 -10.270 1.00 94.38 72 GLU A C 1
ATOM 569 O O . GLU A 1 72 ? 1.554 -10.297 -11.240 1.00 94.38 72 GLU A O 1
ATOM 574 N N . VAL A 1 73 ? 1.681 -11.449 -9.303 1.00 95.50 73 VAL A N 1
ATOM 575 C CA . VAL A 1 73 ? 0.286 -11.912 -9.307 1.00 95.50 73 VAL A CA 1
ATOM 576 C C . VAL A 1 73 ? -0.666 -10.720 -9.251 1.00 95.50 73 VAL A C 1
ATOM 578 O O . VAL A 1 73 ? -1.496 -10.557 -10.146 1.00 95.50 73 VAL A O 1
ATOM 581 N N . GLY A 1 74 ? -0.504 -9.840 -8.257 1.00 94.88 74 GLY A N 1
ATOM 582 C CA . GLY A 1 74 ? -1.358 -8.658 -8.117 1.00 94.88 74 GLY A CA 1
ATOM 583 C C . GLY A 1 74 ? -1.231 -7.690 -9.300 1.00 94.88 74 GLY A C 1
ATOM 584 O O . GLY A 1 74 ? -2.226 -7.162 -9.792 1.00 94.88 74 GLY A O 1
ATOM 585 N N . ALA A 1 75 ? -0.016 -7.482 -9.810 1.00 94.19 75 ALA A N 1
ATOM 586 C CA . ALA A 1 75 ? 0.233 -6.585 -10.931 1.00 94.19 75 ALA A CA 1
ATOM 587 C C . ALA A 1 75 ? -0.373 -7.102 -12.240 1.00 94.19 75 ALA A C 1
ATOM 589 O O . ALA A 1 75 ? -0.841 -6.300 -13.045 1.00 94.19 75 ALA A O 1
ATOM 590 N N . ARG A 1 76 ? -0.388 -8.418 -12.474 1.00 95.50 76 ARG A N 1
ATOM 591 C CA . ARG A 1 76 ? -1.077 -9.000 -13.635 1.00 95.50 76 ARG A CA 1
ATOM 592 C C . ARG A 1 76 ? -2.589 -8.908 -13.492 1.00 95.50 76 ARG A C 1
ATOM 594 O O . ARG A 1 76 ? -3.240 -8.488 -14.442 1.00 95.50 76 ARG A O 1
ATOM 601 N N . LEU A 1 77 ? -3.119 -9.235 -12.312 1.00 95.62 77 LEU A N 1
ATOM 602 C CA . LEU A 1 77 ? -4.558 -9.221 -12.041 1.00 95.62 77 LEU A CA 1
ATOM 603 C C . LEU A 1 77 ? -5.196 -7.857 -12.347 1.00 95.62 77 LEU A C 1
ATOM 605 O O . LEU A 1 77 ? -6.290 -7.800 -12.898 1.00 95.62 77 LEU A O 1
ATOM 609 N N . TYR A 1 78 ? -4.484 -6.768 -12.050 1.00 93.75 78 TYR A N 1
ATOM 610 C CA . TYR A 1 78 ? -4.983 -5.401 -12.234 1.00 93.75 78 TYR A CA 1
ATOM 611 C C . TYR A 1 78 ? -4.346 -4.641 -13.400 1.00 93.75 78 TYR A C 1
ATOM 613 O O . TYR A 1 78 ? -4.463 -3.419 -13.484 1.00 93.75 78 TYR A O 1
ATOM 621 N N . GLY A 1 79 ? -3.656 -5.343 -14.303 1.00 93.12 79 GLY A N 1
ATOM 622 C CA . GLY A 1 79 ? -3.097 -4.729 -15.507 1.00 93.12 79 GLY A CA 1
ATOM 623 C C . GLY A 1 79 ? -2.022 -3.675 -15.229 1.00 93.12 79 GLY A C 1
ATOM 624 O O . GLY A 1 79 ? -1.880 -2.728 -15.994 1.00 93.12 79 GLY A O 1
ATOM 625 N N . PHE A 1 80 ? -1.256 -3.808 -14.147 1.00 91.31 80 PHE A N 1
ATOM 626 C CA . PHE A 1 80 ? -0.082 -2.978 -13.856 1.00 91.31 80 PHE A CA 1
ATOM 627 C C . PHE A 1 80 ? 1.215 -3.527 -14.460 1.00 91.31 80 PHE A C 1
ATOM 629 O O . PHE A 1 80 ? 2.215 -2.812 -14.537 1.00 91.31 80 PHE A O 1
ATOM 636 N N . TRP A 1 81 ? 1.218 -4.796 -14.872 1.00 88.44 81 TRP A N 1
ATOM 637 C CA . TRP A 1 81 ? 2.386 -5.436 -15.469 1.00 88.44 81 TRP A CA 1
ATOM 638 C C . TRP A 1 81 ? 2.783 -4.770 -16.794 1.00 88.44 81 TRP A C 1
ATOM 640 O O . TRP A 1 81 ? 1.944 -4.549 -17.664 1.00 88.44 81 TRP A O 1
ATOM 650 N N . GLY A 1 82 ? 4.075 -4.469 -16.958 1.00 82.94 82 GLY A N 1
ATOM 651 C CA . GLY A 1 82 ? 4.623 -3.936 -18.211 1.00 82.94 82 GLY A CA 1
ATOM 652 C C . GLY A 1 82 ? 4.248 -2.484 -18.532 1.00 82.94 82 GLY A C 1
ATOM 653 O O . GLY A 1 82 ? 4.459 -2.045 -19.659 1.00 82.94 82 GLY A O 1
ATOM 654 N N . ASN A 1 83 ? 3.701 -1.723 -17.578 1.00 86.94 83 ASN A N 1
ATOM 655 C CA . ASN A 1 83 ? 3.359 -0.316 -17.786 1.00 86.94 83 ASN A CA 1
ATOM 656 C C . ASN A 1 83 ? 3.646 0.562 -16.554 1.00 86.94 83 ASN A C 1
ATOM 658 O O . ASN A 1 83 ? 4.090 0.106 -15.504 1.00 86.94 83 ASN A O 1
ATOM 662 N N . ASN A 1 84 ? 3.386 1.865 -16.690 1.00 88.75 84 ASN A N 1
ATOM 663 C CA . ASN A 1 84 ? 3.693 2.860 -15.660 1.00 88.75 84 ASN A CA 1
ATOM 664 C C . ASN A 1 84 ? 2.568 3.071 -14.628 1.00 88.75 84 ASN A C 1
ATOM 666 O O . ASN A 1 84 ? 2.676 3.971 -13.788 1.00 88.75 84 ASN A O 1
ATOM 670 N N . LEU A 1 85 ? 1.480 2.292 -14.668 1.00 92.12 85 LEU A N 1
ATOM 671 C CA . LEU A 1 85 ? 0.364 2.447 -13.731 1.00 92.12 85 LEU A CA 1
ATOM 672 C C . LEU A 1 85 ? 0.796 2.106 -12.305 1.00 92.12 85 LEU A C 1
ATOM 674 O O . LEU A 1 85 ? 0.550 2.915 -11.416 1.00 92.12 85 LEU A O 1
ATOM 678 N N . ALA A 1 86 ? 1.548 1.023 -12.081 1.00 91.44 86 ALA A N 1
ATOM 679 C CA . ALA A 1 86 ? 2.066 0.704 -10.744 1.00 91.44 86 ALA A CA 1
ATOM 680 C C . ALA A 1 86 ? 2.816 1.887 -10.104 1.00 91.44 86 ALA A C 1
ATOM 682 O O . ALA A 1 86 ? 2.652 2.168 -8.921 1.00 91.44 86 ALA A O 1
ATOM 683 N N . LEU A 1 87 ? 3.589 2.640 -10.891 1.00 91.38 87 LEU A N 1
ATOM 684 C CA . LEU A 1 87 ? 4.277 3.843 -10.421 1.00 91.38 87 LEU A CA 1
ATOM 685 C C . LEU A 1 87 ? 3.305 4.999 -10.129 1.00 91.38 87 LEU A C 1
ATOM 687 O O . LEU A 1 87 ? 3.478 5.721 -9.146 1.00 91.38 87 LEU A O 1
ATOM 691 N N . ARG A 1 88 ? 2.266 5.183 -10.951 1.00 92.00 88 ARG A N 1
ATOM 692 C CA . ARG A 1 88 ? 1.227 6.216 -10.758 1.00 92.00 88 ARG A CA 1
ATOM 693 C C . ARG A 1 88 ? 0.321 5.950 -9.552 1.00 92.00 88 ARG A C 1
ATOM 695 O O . ARG A 1 88 ? -0.174 6.915 -8.974 1.00 92.00 88 ARG A O 1
ATOM 702 N N . TYR A 1 89 ? 0.136 4.685 -9.188 1.00 94.75 89 TYR A N 1
ATOM 703 C CA . TYR A 1 89 ? -0.608 4.230 -8.008 1.00 94.75 89 TYR A CA 1
ATOM 704 C C . TYR A 1 89 ? 0.312 3.937 -6.808 1.00 94.75 89 TYR A C 1
ATOM 706 O O . TYR A 1 89 ? -0.135 3.452 -5.779 1.00 94.75 89 TYR A O 1
ATOM 714 N N . GLY A 1 90 ? 1.615 4.223 -6.911 1.00 93.19 90 GLY A N 1
ATOM 715 C CA . GLY A 1 90 ? 2.541 4.092 -5.783 1.00 93.19 90 GLY A CA 1
ATOM 716 C C . GLY A 1 90 ? 2.875 2.655 -5.372 1.00 93.19 90 GLY A C 1
ATOM 717 O O . GLY A 1 90 ? 3.455 2.464 -4.308 1.00 93.19 90 GLY A O 1
ATOM 718 N N . PHE A 1 91 ? 2.568 1.651 -6.194 1.00 93.88 91 PHE A N 1
ATOM 719 C CA .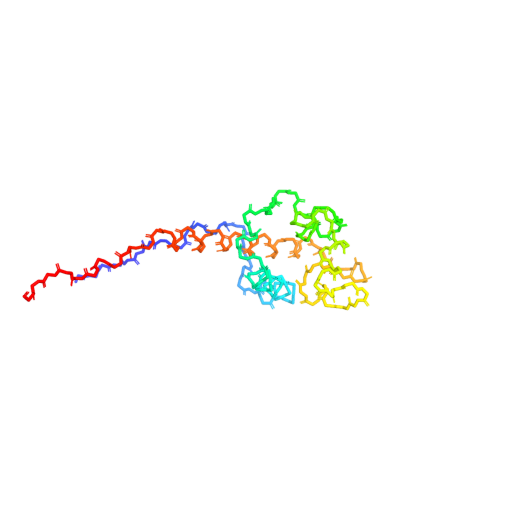 PHE A 1 91 ? 2.997 0.262 -5.989 1.00 93.88 91 PHE A CA 1
ATOM 720 C C . PHE A 1 91 ? 4.469 0.024 -6.359 1.00 93.88 91 PHE A C 1
ATOM 722 O O . PHE A 1 91 ? 5.022 -1.012 -6.009 1.00 93.88 91 PHE A O 1
ATOM 729 N N . LEU A 1 92 ? 5.112 0.979 -7.042 1.00 88.56 92 LEU A N 1
ATOM 730 C CA . LEU A 1 92 ? 6.545 0.980 -7.349 1.00 88.56 92 LEU A CA 1
ATOM 731 C C . LEU A 1 92 ? 7.175 2.339 -7.026 1.00 88.56 92 LEU A C 1
ATOM 733 O O . LEU A 1 92 ? 6.539 3.385 -7.179 1.00 88.56 92 LEU A O 1
ATOM 737 N N . ALA A 1 93 ? 8.444 2.332 -6.612 1.00 75.62 93 ALA A N 1
ATOM 738 C CA . ALA A 1 93 ? 9.088 3.522 -6.064 1.00 75.62 93 ALA A CA 1
ATOM 739 C C . ALA A 1 93 ? 9.691 4.493 -7.096 1.00 75.62 93 ALA A C 1
ATOM 741 O O . ALA A 1 93 ? 9.629 5.702 -6.894 1.00 75.62 93 ALA A O 1
ATOM 742 N N . SER A 1 94 ? 10.247 3.998 -8.197 1.00 68.38 94 SER A N 1
ATOM 743 C CA . SER A 1 94 ? 10.655 4.722 -9.414 1.00 68.38 94 SER A CA 1
ATOM 744 C C . SER A 1 94 ? 11.490 3.750 -10.244 1.00 68.38 94 SER A C 1
ATOM 746 O O . SER A 1 94 ? 12.190 2.921 -9.671 1.00 68.38 94 SER A O 1
ATOM 748 N N . VAL A 1 95 ? 11.476 3.880 -11.570 1.00 57.41 95 VAL A N 1
ATOM 749 C CA . VAL A 1 95 ? 12.353 3.100 -12.464 1.00 57.41 95 VAL A CA 1
ATOM 750 C C . VAL A 1 95 ? 13.803 3.623 -12.435 1.00 57.41 95 VAL A C 1
ATOM 752 O O . VAL A 1 95 ? 14.724 2.907 -12.799 1.00 57.41 95 VAL A O 1
ATOM 755 N N . PHE A 1 96 ? 14.026 4.851 -11.944 1.00 54.44 96 PHE A N 1
ATOM 756 C CA . PHE A 1 96 ? 15.326 5.543 -11.989 1.00 54.44 96 PHE A CA 1
ATOM 757 C C . PHE A 1 96 ? 16.067 5.625 -10.642 1.00 54.44 96 PHE A C 1
ATOM 759 O O . PHE A 1 96 ? 16.914 6.490 -10.474 1.00 54.44 96 PHE A O 1
ATOM 766 N N . GLY A 1 97 ? 15.752 4.783 -9.650 1.00 50.78 97 GLY A N 1
ATOM 767 C CA . GLY A 1 97 ? 16.605 4.564 -8.462 1.00 50.78 97 GLY A CA 1
ATOM 768 C C . GLY A 1 97 ? 16.830 5.725 -7.467 1.00 50.78 97 GLY A C 1
ATOM 769 O O . GLY A 1 97 ? 17.326 5.475 -6.376 1.00 50.78 97 GLY A O 1
ATOM 770 N N . PHE A 1 98 ? 16.439 6.970 -7.772 1.00 52.50 98 PHE A N 1
ATOM 771 C CA . PHE A 1 98 ? 16.840 8.155 -6.986 1.00 52.50 98 PHE A CA 1
ATOM 772 C C . PHE A 1 98 ? 15.789 8.737 -6.023 1.00 52.50 98 PHE A C 1
ATOM 774 O O . PHE A 1 98 ? 16.063 9.729 -5.349 1.00 52.50 98 PHE A O 1
ATOM 781 N N . PHE A 1 99 ? 14.591 8.154 -5.900 1.00 54.88 99 PHE A N 1
ATOM 782 C CA . PHE A 1 99 ? 13.626 8.626 -4.897 1.00 54.88 99 PHE A CA 1
ATOM 783 C C . PHE A 1 99 ? 13.802 7.877 -3.571 1.00 54.88 99 PHE A C 1
ATOM 785 O O . PHE A 1 99 ? 13.746 6.646 -3.576 1.00 54.88 99 PHE A O 1
ATOM 792 N N . PRO A 1 100 ? 13.941 8.575 -2.423 1.00 60.25 100 PRO A N 1
ATOM 793 C CA . PRO A 1 100 ? 14.005 7.919 -1.124 1.00 60.25 100 PRO A CA 1
ATOM 794 C C . PRO A 1 100 ? 12.669 7.229 -0.840 1.00 60.25 100 PRO A C 1
ATOM 796 O O . PRO A 1 100 ? 11.668 7.857 -0.483 1.00 60.25 100 PRO A O 1
ATOM 799 N N . THR A 1 101 ? 12.656 5.912 -1.016 1.00 72.19 101 THR A N 1
ATOM 800 C CA . THR A 1 101 ? 11.472 5.044 -0.921 1.00 72.19 101 THR A CA 1
ATOM 801 C C . THR A 1 101 ? 10.880 4.990 0.465 1.00 72.19 101 THR A C 1
ATOM 803 O O . THR A 1 101 ? 9.688 4.733 0.612 1.00 72.19 101 THR A O 1
ATOM 806 N N . THR A 1 102 ? 11.666 5.367 1.469 1.00 83.44 102 THR A N 1
ATOM 807 C CA . THR A 1 102 ? 11.206 5.663 2.821 1.00 83.44 102 THR A CA 1
ATOM 808 C C . THR A 1 102 ? 10.012 6.617 2.808 1.00 83.44 102 THR A C 1
ATOM 810 O O . THR A 1 102 ? 9.090 6.444 3.598 1.00 83.44 102 THR A O 1
ATOM 813 N N . ARG A 1 103 ? 9.971 7.598 1.892 1.00 87.38 103 ARG A N 1
ATOM 814 C CA . ARG A 1 103 ? 8.829 8.519 1.779 1.00 87.38 103 ARG A CA 1
ATOM 815 C C . ARG A 1 103 ? 7.573 7.836 1.243 1.00 87.38 103 ARG A C 1
ATOM 817 O O . ARG A 1 103 ? 6.488 8.212 1.668 1.00 87.38 103 ARG A O 1
ATOM 824 N N . LEU A 1 104 ? 7.709 6.873 0.329 1.00 90.31 104 LEU A N 1
ATOM 825 C CA . LEU A 1 104 ? 6.578 6.128 -0.235 1.00 90.31 104 LEU A CA 1
ATOM 826 C C . LEU A 1 104 ? 6.061 5.079 0.746 1.00 90.31 104 LEU A C 1
ATOM 828 O O . LEU A 1 104 ? 4.856 4.974 0.928 1.00 90.31 104 LEU A O 1
ATOM 832 N N . ILE A 1 105 ? 6.962 4.381 1.440 1.00 92.50 105 ILE A N 1
ATOM 833 C CA . ILE A 1 105 ? 6.607 3.467 2.532 1.00 92.50 105 ILE A CA 1
ATOM 834 C C . ILE A 1 105 ? 5.849 4.232 3.622 1.00 92.50 105 ILE A C 1
ATOM 836 O O . ILE A 1 105 ? 4.753 3.833 3.991 1.00 92.50 105 ILE A O 1
ATOM 840 N N . ARG A 1 106 ? 6.365 5.382 4.078 1.00 92.69 106 ARG A N 1
ATOM 841 C CA . ARG A 1 106 ? 5.672 6.229 5.067 1.00 92.69 106 ARG A CA 1
ATOM 842 C C . ARG A 1 106 ? 4.299 6.701 4.591 1.00 92.69 106 ARG A C 1
ATOM 844 O O . ARG A 1 106 ? 3.372 6.731 5.391 1.00 92.69 106 ARG A O 1
ATOM 851 N N . ALA A 1 107 ? 4.164 7.051 3.312 1.00 93.69 107 ALA A N 1
ATOM 852 C CA . ALA A 1 107 ? 2.875 7.438 2.747 1.00 93.69 107 ALA A CA 1
ATOM 853 C C . ALA A 1 107 ? 1.875 6.270 2.746 1.00 93.69 107 ALA A C 1
ATOM 855 O O . ALA A 1 107 ? 0.728 6.456 3.129 1.00 93.69 107 ALA A O 1
ATOM 856 N N . TRP A 1 108 ? 2.310 5.056 2.402 1.00 96.06 108 TRP A N 1
ATOM 857 C CA . TRP A 1 108 ? 1.462 3.867 2.505 1.00 96.06 108 TRP A CA 1
ATOM 858 C C . TRP A 1 108 ? 1.07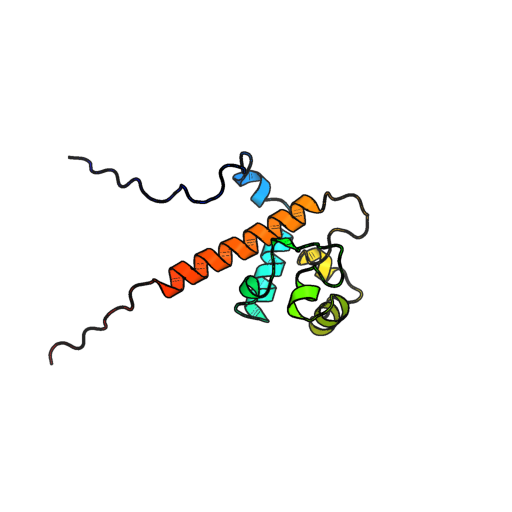6 3.528 3.944 1.00 96.06 108 TRP A C 1
ATOM 860 O O . TRP A 1 108 ? -0.088 3.247 4.201 1.00 96.06 108 TRP A O 1
ATOM 870 N N . LEU A 1 109 ? 2.019 3.599 4.889 1.00 96.38 109 LEU A N 1
ATOM 871 C CA . LEU A 1 109 ? 1.725 3.386 6.311 1.00 96.38 109 LEU A CA 1
ATOM 872 C C . LEU A 1 109 ? 0.682 4.381 6.824 1.00 96.38 109 LEU A C 1
ATOM 874 O O . LEU A 1 109 ? -0.212 3.999 7.571 1.00 96.38 109 LEU A O 1
ATOM 878 N N . TYR A 1 110 ? 0.762 5.638 6.383 1.00 96.00 110 TYR A N 1
ATOM 879 C CA . TYR A 1 110 ? -0.257 6.636 6.687 1.00 96.00 110 TYR A CA 1
ATOM 880 C C . TYR A 1 110 ? -1.634 6.248 6.130 1.00 96.00 110 TYR A C 1
ATOM 882 O O . TYR A 1 110 ? -2.618 6.322 6.857 1.00 96.00 110 TYR A O 1
ATOM 890 N N . GLU A 1 111 ? -1.719 5.810 4.871 1.00 97.50 111 GLU A N 1
ATOM 891 C CA . GLU A 1 111 ? -2.993 5.423 4.248 1.00 97.50 111 GLU A CA 1
ATOM 892 C C . GLU A 1 111 ? -3.618 4.163 4.870 1.00 97.50 111 GLU A C 1
ATOM 894 O O . GLU A 1 111 ? -4.844 4.090 4.985 1.00 97.50 111 GLU A O 1
ATOM 899 N N . ILE A 1 112 ? -2.791 3.202 5.298 1.00 97.75 112 ILE A N 1
ATOM 900 C CA . ILE A 1 112 ? -3.222 2.012 6.049 1.00 97.75 112 ILE A CA 1
ATOM 901 C C . ILE A 1 112 ? -3.804 2.440 7.395 1.00 97.75 112 ILE A C 1
ATOM 903 O O . ILE A 1 112 ? -4.944 2.110 7.717 1.00 97.75 112 ILE A O 1
ATOM 907 N N . GLU A 1 113 ? -3.046 3.222 8.165 1.00 97.00 113 GLU A N 1
ATOM 908 C CA . GLU A 1 113 ? -3.462 3.634 9.504 1.00 97.00 113 GLU A CA 1
ATOM 909 C C . GLU A 1 113 ? -4.706 4.522 9.466 1.00 97.00 113 GLU A C 1
ATOM 911 O O . GLU A 1 113 ? -5.642 4.340 10.242 1.00 97.00 113 GLU A O 1
ATOM 916 N N . ARG A 1 114 ? -4.771 5.443 8.499 1.00 95.62 114 ARG A N 1
ATOM 917 C CA . ARG A 1 114 ? -5.945 6.284 8.272 1.00 95.62 114 ARG A CA 1
ATOM 918 C C . ARG A 1 114 ? -7.210 5.442 8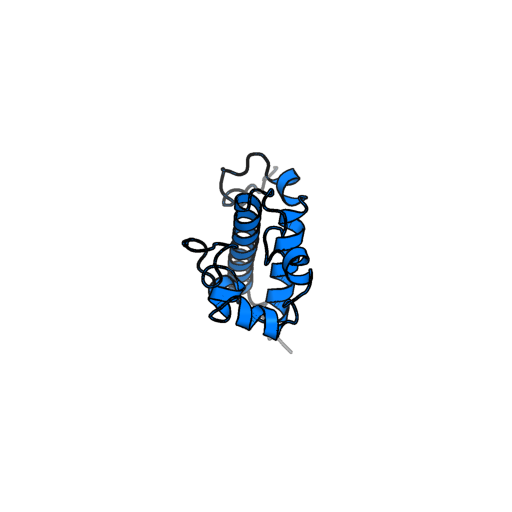.090 1.00 95.62 114 ARG A C 1
ATOM 920 O O . ARG A 1 114 ? -8.241 5.798 8.656 1.00 95.62 114 ARG A O 1
ATOM 927 N N . ARG A 1 115 ? -7.142 4.346 7.328 1.00 97.31 115 ARG A N 1
ATOM 928 C CA . ARG A 1 115 ? -8.294 3.464 7.083 1.00 97.31 115 ARG A CA 1
ATOM 929 C C . ARG A 1 115 ? -8.673 2.644 8.302 1.00 97.31 115 ARG A C 1
ATOM 931 O O . ARG A 1 115 ? -9.857 2.569 8.603 1.00 97.31 115 ARG A O 1
ATOM 938 N N . ARG A 1 116 ? -7.698 2.121 9.049 1.00 96.38 116 ARG A N 1
ATOM 939 C CA . ARG A 1 116 ? -7.953 1.438 10.330 1.00 96.38 116 ARG A CA 1
ATOM 940 C C . ARG A 1 116 ? -8.698 2.343 11.301 1.00 96.38 116 ARG A C 1
ATOM 942 O O . ARG A 1 116 ? -9.728 1.962 11.846 1.00 96.38 116 ARG A O 1
ATOM 949 N N . VAL A 1 117 ? -8.232 3.582 11.443 1.00 94.81 117 VAL A N 1
ATOM 950 C CA . VAL A 1 117 ? -8.891 4.593 12.274 1.00 94.81 117 VAL A CA 1
ATOM 951 C C . VAL A 1 117 ? -10.311 4.883 11.773 1.00 94.81 117 VAL A C 1
ATOM 953 O O . VAL A 1 117 ? -11.250 4.901 12.567 1.00 94.81 117 VAL A O 1
ATOM 956 N N . GLN A 1 118 ? -10.500 5.071 10.463 1.00 92.62 118 GLN A N 1
ATOM 957 C CA . GLN A 1 118 ? -11.829 5.285 9.877 1.00 92.62 118 GLN A CA 1
ATOM 958 C C . GLN A 1 118 ? -12.773 4.095 10.100 1.00 92.62 118 GLN A C 1
ATOM 960 O O . GLN A 1 118 ? -13.937 4.313 10.427 1.00 92.62 118 GLN A O 1
ATOM 965 N N . ALA A 1 119 ? -12.281 2.862 9.974 1.00 92.69 119 ALA A N 1
ATOM 966 C CA . ALA A 1 119 ? -13.057 1.647 10.200 1.00 92.69 119 ALA A CA 1
ATOM 967 C C . ALA A 1 119 ? -13.513 1.527 11.662 1.00 92.69 119 ALA A C 1
ATOM 969 O O . ALA A 1 119 ? -14.682 1.242 11.907 1.00 92.69 119 ALA A O 1
ATOM 970 N N . VAL A 1 120 ? -12.637 1.840 12.624 1.00 92.56 120 VAL A N 1
ATOM 971 C CA . VAL A 1 120 ? -12.982 1.878 14.058 1.00 92.56 120 VAL A CA 1
ATOM 972 C C . VAL A 1 120 ? -14.054 2.932 14.351 1.00 92.56 120 VAL A C 1
ATOM 974 O O . VAL A 1 120 ? -14.987 2.687 15.113 1.00 92.56 120 VAL A O 1
ATOM 977 N N . PHE A 1 121 ? -13.959 4.120 13.749 1.00 89.56 121 PHE A N 1
ATOM 978 C CA . PHE A 1 121 ? -15.001 5.136 13.922 1.00 89.56 121 PHE A CA 1
ATOM 979 C C . PHE A 1 121 ? -16.323 4.732 13.268 1.00 89.56 121 PHE A C 1
ATOM 981 O O . PHE A 1 121 ? -17.377 4.965 13.855 1.00 89.56 121 PHE A O 1
ATOM 988 N N . ALA A 1 122 ? -16.277 4.098 12.095 1.00 87.81 122 ALA A N 1
ATOM 989 C CA . ALA A 1 122 ? -17.467 3.593 11.421 1.00 87.81 122 ALA A CA 1
ATOM 990 C C . ALA A 1 122 ? -18.153 2.476 12.226 1.00 87.81 122 ALA A C 1
ATOM 992 O O . ALA A 1 122 ? -19.378 2.466 12.319 1.00 87.81 122 ALA A O 1
ATOM 993 N N . SER A 1 123 ? -17.391 1.578 12.862 1.00 84.50 123 SER A N 1
ATOM 994 C CA . SER A 1 123 ? -17.954 0.514 13.705 1.00 84.50 123 SER A CA 1
ATOM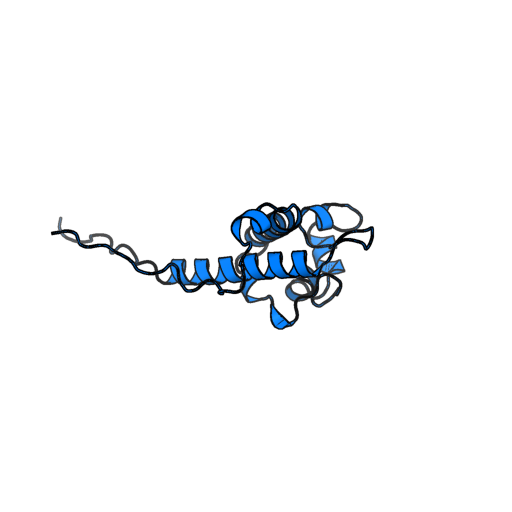 995 C C . SER A 1 123 ? -18.554 1.031 15.015 1.00 84.50 123 SER A C 1
ATOM 997 O O . SER A 1 123 ? -19.478 0.419 15.544 1.00 84.50 123 SER A O 1
ATOM 999 N N . ASN A 1 124 ? -18.039 2.149 15.536 1.00 82.19 124 ASN A N 1
ATOM 1000 C CA . ASN A 1 124 ? -18.479 2.757 16.796 1.00 82.19 124 ASN A CA 1
ATOM 1001 C C . ASN A 1 124 ? -19.558 3.838 16.615 1.00 82.19 124 ASN A C 1
ATOM 1003 O O . ASN A 1 124 ? -19.992 4.434 17.603 1.00 82.19 124 ASN A O 1
ATOM 1007 N N . ALA A 1 125 ? -19.975 4.128 15.379 1.00 75.25 125 ALA A N 1
ATOM 1008 C CA . ALA A 1 125 ? -21.032 5.094 15.122 1.00 75.25 125 ALA A CA 1
ATOM 1009 C C . ALA A 1 125 ? -22.345 4.617 15.781 1.00 75.25 125 ALA A C 1
ATOM 1011 O O . ALA A 1 125 ? -22.721 3.453 15.603 1.00 75.25 125 ALA A O 1
ATOM 1012 N N . PRO A 1 126 ? -23.052 5.478 16.543 1.00 70.69 126 PRO A N 1
ATOM 1013 C CA . PRO A 1 126 ? -24.353 5.128 17.094 1.00 70.69 126 PRO A CA 1
ATOM 1014 C C . PRO A 1 126 ? -25.268 4.700 15.951 1.00 70.69 126 PRO A C 1
ATOM 1016 O O . PRO A 1 126 ? -25.495 5.469 15.018 1.00 70.69 126 PRO A O 1
ATOM 1019 N N . LYS A 1 127 ? -25.786 3.471 16.007 1.00 64.81 127 LYS A N 1
ATOM 1020 C CA . LYS A 1 127 ? -26.891 3.081 15.133 1.00 64.81 127 LYS A CA 1
ATOM 1021 C C . LYS A 1 127 ? -28.045 4.007 15.501 1.00 64.81 127 LYS A C 1
ATOM 1023 O O . LYS A 1 127 ? -28.484 3.959 16.650 1.00 64.81 127 LYS A O 1
ATOM 1028 N N . GLU A 1 128 ? -28.475 4.874 14.584 1.00 51.94 128 GLU A N 1
ATOM 1029 C CA . GLU A 1 128 ? -29.709 5.640 14.762 1.00 51.94 128 GLU A CA 1
ATOM 1030 C C . GLU A 1 128 ? -30.801 4.648 15.162 1.00 51.94 128 GLU A C 1
ATOM 1032 O O . GLU A 1 128 ? -31.179 3.764 14.391 1.00 51.94 128 GLU A O 1
ATOM 1037 N N . GLN A 1 129 ? -31.245 4.739 16.416 1.00 52.66 129 GLN A N 1
ATOM 1038 C CA . GLN A 1 129 ? -32.429 4.044 16.882 1.00 52.66 129 GLN A CA 1
ATOM 1039 C C . GLN A 1 129 ? -33.595 4.711 16.161 1.00 52.66 129 GLN A C 1
ATOM 1041 O O . GLN A 1 129 ? -34.074 5.764 16.575 1.00 52.66 129 GLN A O 1
ATOM 1046 N N . SER A 1 130 ? -33.967 4.135 15.016 1.00 52.91 130 SER A N 1
ATOM 1047 C CA . SER A 1 130 ? -35.162 4.516 14.282 1.00 52.91 130 SER A CA 1
ATOM 1048 C C . SER A 1 130 ? -36.347 4.402 15.232 1.00 52.91 130 SER A C 1
ATOM 1050 O O . SER A 1 130 ? -36.560 3.370 15.871 1.00 52.91 130 SER A O 1
ATOM 1052 N N . SER A 1 131 ? -37.046 5.520 15.373 1.00 56.66 131 SER A N 1
ATOM 1053 C CA . SER A 1 131 ? -38.240 5.686 16.176 1.00 56.66 131 SER A CA 1
ATOM 1054 C C . SER A 1 131 ? -39.340 4.747 15.687 1.00 56.66 131 SER A C 1
ATOM 1056 O O . SER A 1 131 ? -40.126 5.095 14.809 1.00 56.66 131 SER A O 1
ATOM 1058 N N . GLU A 1 132 ? -39.425 3.575 16.296 1.00 52.75 132 GLU A N 1
ATOM 1059 C CA . GLU A 1 132 ? -40.653 2.795 16.352 1.00 52.75 132 GLU A CA 1
ATOM 1060 C C . GLU A 1 132 ? -41.353 3.164 17.666 1.00 52.75 132 GLU A C 1
ATOM 1062 O O . GLU A 1 132 ? -41.288 2.469 18.676 1.00 52.75 132 GLU A O 1
ATOM 1067 N N . ALA A 1 133 ? -41.937 4.362 17.686 1.00 55.28 133 ALA A N 1
ATOM 1068 C CA . ALA A 1 133 ? -42.815 4.805 18.755 1.00 55.28 133 ALA A CA 1
ATOM 1069 C C . ALA A 1 133 ? -44.000 5.563 18.147 1.00 55.28 133 ALA A C 1
ATOM 1071 O O . ALA A 1 133 ? -43.836 6.668 17.639 1.00 55.28 133 ALA A O 1
ATOM 1072 N N . LEU A 1 134 ? -45.177 4.945 18.298 1.00 51.72 134 LEU A N 1
ATOM 1073 C CA . LEU A 1 134 ? -46.523 5.529 18.279 1.00 51.72 134 LEU A CA 1
ATOM 1074 C C . LEU A 1 134 ? -47.101 5.937 16.912 1.00 51.72 134 LEU A C 1
ATOM 1076 O O . LEU A 1 134 ? -47.025 7.099 16.518 1.00 51.72 134 LEU A O 1
ATOM 1080 N N . VAL A 1 135 ? -47.822 4.995 16.289 1.00 55.88 135 VAL A N 1
ATOM 1081 C CA . VAL A 1 135 ? -49.172 5.240 15.739 1.00 55.88 135 VAL A CA 1
ATOM 1082 C C . VAL A 1 135 ? -50.080 4.101 16.183 1.00 55.88 135 VAL A C 1
ATOM 1084 O O . VAL A 1 135 ? -49.635 2.938 16.068 1.00 55.88 135 VAL A O 1
#